Protein AF-A0A377DN61-F1 (afdb_monomer_lite)

Secondary structure (DSSP, 8-state):
----SSEEEEEGGGTEEEEE--S-HHHHHHHHHHTT------SSSS--SPPPPHHHHHHHHHHHHHH-TT--SSTTSSSTT-

Structure (mmCIF, N/CA/C/O backbone):
data_AF-A0A377DN61-F1
#
_entry.id   AF-A0A377DN61-F1
#
loop_
_atom_site.group_PDB
_atom_site.id
_atom_site.type_symbol
_atom_site.label_atom_id
_atom_site.label_alt_id
_atom_site.label_comp_id
_atom_site.label_asym_id
_atom_site.label_entity_id
_atom_site.label_seq_id
_atom_site.pdbx_PDB_ins_code
_atom_site.Cartn_x
_atom_site.Cartn_y
_atom_site.Cartn_z
_atom_site.occupancy
_atom_site.B_iso_or_equiv
_atom_site.auth_seq_id
_atom_site.auth_comp_id
_atom_site.auth_asym_id
_atom_site.auth_atom_id
_atom_site.pdbx_PDB_model_num
ATOM 1 N N . MET A 1 1 ? 9.131 -7.569 -20.531 1.00 73.62 1 MET A N 1
ATOM 2 C CA . MET A 1 1 ? 8.953 -6.976 -19.184 1.00 73.62 1 MET A CA 1
ATOM 3 C C . MET A 1 1 ? 7.828 -5.954 -19.274 1.00 73.62 1 MET A C 1
ATOM 5 O O . MET A 1 1 ? 7.657 -5.411 -20.356 1.00 73.62 1 MET A O 1
ATOM 9 N N . MET A 1 2 ? 7.026 -5.749 -18.224 1.00 83.81 2 MET A N 1
ATOM 10 C CA . MET A 1 2 ? 5.942 -4.754 -18.257 1.00 83.81 2 MET A CA 1
ATOM 11 C C . MET A 1 2 ? 6.525 -3.351 -18.464 1.00 83.81 2 MET A C 1
ATOM 13 O O . MET A 1 2 ? 7.532 -3.021 -17.835 1.00 83.81 2 MET A O 1
ATOM 17 N N . ASP A 1 3 ? 5.914 -2.558 -19.342 1.00 89.44 3 ASP A N 1
ATOM 18 C CA . ASP A 1 3 ? 6.328 -1.178 -19.595 1.00 89.44 3 ASP A CA 1
ATOM 19 C C . ASP A 1 3 ? 5.776 -0.275 -18.482 1.00 89.44 3 ASP A C 1
ATOM 21 O O . ASP A 1 3 ? 4.567 -0.048 -18.390 1.00 89.44 3 ASP A O 1
ATOM 25 N N . LEU A 1 4 ? 6.652 0.143 -17.566 1.00 93.94 4 LEU A N 1
ATOM 26 C CA . LEU A 1 4 ? 6.325 1.011 -16.434 1.00 93.94 4 LEU A CA 1
ATOM 27 C C . LEU A 1 4 ? 7.141 2.299 -16.547 1.00 93.94 4 LEU A C 1
ATOM 29 O O . LEU A 1 4 ? 8.303 2.235 -16.948 1.00 93.94 4 LEU A O 1
ATOM 33 N N . PRO A 1 5 ? 6.584 3.457 -16.151 1.00 96.12 5 PRO A N 1
ATOM 34 C CA . PRO A 1 5 ? 7.275 4.734 -16.268 1.00 96.12 5 PRO A CA 1
ATOM 35 C C . PRO A 1 5 ? 8.344 4.875 -15.177 1.00 96.12 5 PRO A C 1
ATOM 37 O O . PRO A 1 5 ? 8.130 5.561 -14.184 1.00 96.12 5 PRO A O 1
ATOM 40 N N . GLY A 1 6 ? 9.485 4.209 -15.318 1.00 96.19 6 GLY A N 1
ATOM 41 C CA . GLY A 1 6 ? 10.594 4.322 -14.374 1.00 96.19 6 GLY A CA 1
ATOM 42 C C . GLY A 1 6 ? 11.467 3.079 -14.291 1.00 96.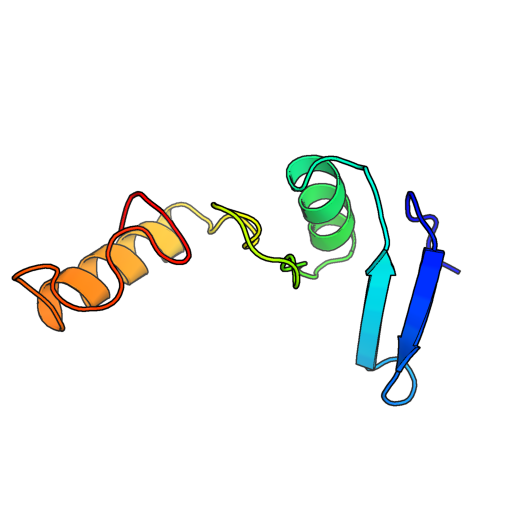19 6 GLY A C 1
ATOM 43 O O . GLY A 1 6 ? 11.294 2.105 -15.025 1.00 96.19 6 GLY A O 1
ATOM 44 N N . GLU A 1 7 ? 12.413 3.121 -13.361 1.00 96.75 7 GLU A N 1
ATOM 45 C CA . GLU A 1 7 ? 13.334 2.019 -13.109 1.00 96.75 7 GLU A CA 1
ATOM 46 C C . GLU A 1 7 ? 12.652 0.944 -12.264 1.00 96.75 7 GLU A C 1
ATOM 48 O O . GLU A 1 7 ? 12.006 1.231 -11.251 1.00 96.75 7 GLU A O 1
ATOM 53 N N . GLN A 1 8 ? 12.804 -0.308 -12.687 1.00 95.12 8 GLN A N 1
ATOM 54 C CA . GLN A 1 8 ? 12.151 -1.454 -12.069 1.00 95.12 8 GLN A CA 1
ATOM 55 C C . GLN A 1 8 ? 13.187 -2.362 -11.412 1.00 95.12 8 GLN A C 1
ATOM 57 O O . GLN A 1 8 ? 14.205 -2.686 -12.021 1.00 95.12 8 GLN A O 1
ATOM 62 N N . LEU A 1 9 ? 12.876 -2.844 -10.211 1.00 95.06 9 LEU A N 1
ATOM 63 C CA . LEU A 1 9 ? 13.599 -3.929 -9.554 1.00 95.06 9 LEU A CA 1
ATOM 64 C C . LEU A 1 9 ? 12.613 -5.047 -9.214 1.00 95.06 9 LEU A C 1
ATOM 66 O O . LEU A 1 9 ? 11.538 -4.800 -8.665 1.00 95.06 9 LEU A O 1
ATOM 70 N N . ILE A 1 10 ? 12.985 -6.278 -9.552 1.00 94.06 10 ILE A N 1
ATOM 71 C CA . ILE A 1 10 ? 12.212 -7.476 -9.229 1.00 94.06 10 ILE A CA 1
ATOM 72 C C . ILE A 1 10 ? 12.900 -8.213 -8.101 1.00 94.06 10 ILE A C 1
ATOM 74 O O . ILE A 1 10 ? 14.096 -8.478 -8.175 1.00 94.06 10 ILE A O 1
ATOM 78 N N . ASP A 1 11 ? 12.120 -8.549 -7.086 1.00 92.94 11 ASP A N 1
ATOM 79 C CA . ASP A 1 11 ? 12.570 -9.248 -5.893 1.00 92.94 11 ASP A CA 1
ATOM 80 C C . ASP A 1 11 ? 11.684 -10.484 -5.641 1.00 92.94 11 ASP A C 1
ATOM 82 O O . ASP A 1 11 ? 10.679 -10.700 -6.333 1.00 92.94 11 ASP A O 1
ATOM 86 N N . TRP A 1 12 ? 12.069 -11.329 -4.681 1.00 90.38 12 TRP A N 1
ATOM 87 C CA . TRP A 1 12 ? 11.323 -12.518 -4.243 1.00 90.38 12 TRP A CA 1
ATOM 88 C C . TRP A 1 12 ? 10.906 -13.448 -5.393 1.00 90.38 12 TRP A C 1
ATOM 90 O O . TRP A 1 12 ? 9.773 -13.926 -5.450 1.00 90.38 12 TRP A O 1
ATOM 100 N N . GLY A 1 13 ? 11.795 -13.660 -6.369 1.00 89.00 13 GLY A N 1
ATOM 101 C CA . GLY A 1 13 ? 11.521 -14.529 -7.520 1.00 89.00 13 GLY A CA 1
ATOM 102 C C . GLY A 1 13 ? 10.374 -14.051 -8.422 1.00 89.00 13 GLY A C 1
ATOM 103 O O . GLY A 1 13 ? 9.785 -14.863 -9.128 1.00 89.00 13 GLY A O 1
ATOM 104 N N . GLY A 1 14 ? 10.037 -12.755 -8.401 1.00 86.12 14 GLY A N 1
ATOM 105 C CA . GLY A 1 14 ? 8.933 -12.189 -9.185 1.00 86.12 14 GLY A CA 1
ATOM 106 C C . GLY A 1 14 ? 7.693 -11.822 -8.372 1.00 86.12 14 GLY A C 1
ATOM 107 O O . GLY A 1 14 ? 6.786 -11.207 -8.929 1.00 86.12 14 GLY A O 1
ATOM 108 N N . ALA A 1 15 ? 7.654 -12.153 -7.077 1.00 87.12 15 ALA A N 1
ATOM 109 C CA . ALA A 1 15 ? 6.509 -11.868 -6.211 1.00 87.12 15 ALA A CA 1
ATOM 110 C C . ALA A 1 15 ? 6.417 -10.396 -5.771 1.00 87.12 15 ALA A C 1
ATOM 112 O O . ALA A 1 15 ? 5.350 -9.949 -5.354 1.00 87.12 15 ALA A O 1
ATOM 113 N N . LEU A 1 16 ? 7.509 -9.632 -5.883 1.00 91.19 16 LEU A N 1
ATOM 114 C CA . LEU A 1 16 ? 7.534 -8.209 -5.558 1.00 91.19 16 LEU A CA 1
ATOM 115 C C . LEU A 1 16 ? 8.205 -7.410 -6.675 1.00 91.19 16 LEU A C 1
ATOM 117 O O . LEU A 1 16 ? 9.283 -7.758 -7.160 1.00 91.19 16 LEU A O 1
ATOM 121 N N . ARG A 1 17 ? 7.562 -6.309 -7.069 1.00 94.19 17 ARG A N 1
ATOM 122 C CA . ARG A 1 17 ? 8.094 -5.347 -8.033 1.00 94.19 17 ARG A CA 1
ATOM 123 C C . ARG A 1 17 ? 8.210 -3.984 -7.374 1.00 94.19 17 ARG A C 1
ATOM 125 O O . ARG A 1 17 ? 7.201 -3.376 -7.028 1.00 94.19 17 ARG A O 1
ATOM 132 N N . TRP A 1 18 ? 9.435 -3.500 -7.264 1.00 95.19 18 TRP A N 1
ATOM 133 C CA . TRP A 1 18 ? 9.733 -2.130 -6.880 1.00 95.19 18 TRP A CA 1
ATOM 134 C C . TRP A 1 18 ? 9.800 -1.257 -8.132 1.00 95.19 18 TRP A C 1
ATOM 136 O O . TRP A 1 18 ? 10.347 -1.670 -9.158 1.00 95.19 18 TRP A O 1
ATOM 146 N N . LEU A 1 19 ? 9.244 -0.051 -8.044 1.00 96.12 19 LEU A N 1
ATOM 147 C CA . LEU A 1 19 ? 9.256 0.940 -9.115 1.00 96.12 19 LEU A CA 1
ATOM 148 C C . LEU A 1 19 ? 9.742 2.274 -8.551 1.00 96.12 19 LEU A C 1
ATOM 150 O O . LEU A 1 19 ? 9.112 2.836 -7.657 1.00 96.12 19 LEU A O 1
ATOM 154 N N . LYS A 1 20 ? 10.842 2.790 -9.099 1.00 96.44 20 LYS A N 1
ATOM 155 C CA . LYS A 1 20 ? 11.301 4.159 -8.863 1.00 96.44 20 LYS A CA 1
ATOM 156 C C . LYS A 1 20 ? 10.830 5.023 -10.029 1.00 96.44 20 LYS A C 1
ATOM 158 O O . LYS A 1 20 ? 11.270 4.832 -11.159 1.00 96.44 20 LYS A O 1
ATOM 163 N N . SER A 1 21 ? 9.919 5.950 -9.754 1.00 95.56 21 SER A N 1
ATOM 164 C CA . SER A 1 21 ? 9.230 6.754 -10.766 1.00 95.56 21 SER A CA 1
ATOM 165 C C . SER A 1 21 ? 9.001 8.180 -10.275 1.00 95.56 21 SER 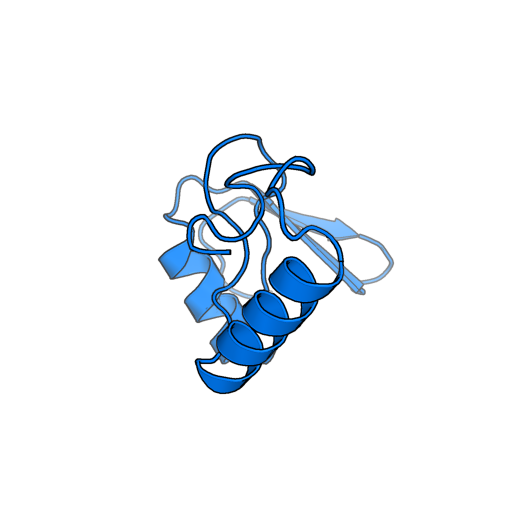A C 1
ATOM 167 O O . SER A 1 21 ? 8.917 8.416 -9.072 1.00 95.56 21 SER A O 1
ATOM 169 N N . THR A 1 22 ? 8.881 9.111 -11.217 1.00 94.75 22 THR A N 1
ATOM 170 C CA . THR A 1 22 ? 8.374 10.474 -10.997 1.00 94.75 22 THR A CA 1
ATOM 171 C C . THR A 1 22 ? 6.942 10.650 -11.513 1.00 94.75 22 THR A C 1
ATOM 173 O O . THR A 1 22 ? 6.433 11.765 -11.521 1.00 94.75 22 THR A O 1
ATOM 176 N N . ALA A 1 23 ? 6.302 9.579 -11.994 1.00 95.00 23 ALA A N 1
ATOM 177 C CA . ALA A 1 23 ? 4.917 9.609 -12.436 1.00 95.00 23 ALA A CA 1
ATOM 178 C C . ALA A 1 23 ? 3.958 9.714 -11.244 1.00 95.00 23 ALA A C 1
ATOM 180 O O . ALA A 1 23 ? 4.231 9.200 -10.160 1.00 95.00 23 ALA A O 1
ATOM 181 N N . GLU A 1 24 ? 2.802 10.324 -11.488 1.00 93.06 24 GLU A N 1
ATOM 182 C CA . GLU A 1 24 ? 1.736 10.461 -10.499 1.00 93.06 24 GLU A CA 1
ATOM 183 C C . GLU A 1 24 ? 1.204 9.099 -10.030 1.00 93.06 24 GLU A C 1
ATOM 185 O O . GLU A 1 24 ? 1.005 8.179 -10.834 1.00 93.06 24 GLU A O 1
ATOM 190 N N . ASP A 1 25 ? 0.860 9.003 -8.742 1.00 93.44 25 ASP A N 1
ATOM 191 C CA . ASP A 1 25 ? 0.340 7.776 -8.121 1.00 93.44 25 ASP A CA 1
ATOM 192 C C . ASP A 1 25 ? -0.865 7.211 -8.899 1.00 93.44 25 ASP A C 1
ATOM 194 O O . ASP A 1 25 ? -0.926 6.013 -9.184 1.00 93.44 25 ASP A O 1
ATOM 198 N N . ASN A 1 26 ? -1.770 8.083 -9.363 1.00 93.06 26 ASN A N 1
ATOM 199 C CA . ASN A 1 26 ? -2.948 7.706 -10.155 1.00 93.06 26 ASN A CA 1
ATOM 200 C C . ASN A 1 26 ? -2.597 6.954 -11.450 1.00 93.06 26 ASN A C 1
ATOM 202 O O . ASN A 1 26 ? -3.316 6.033 -11.857 1.00 93.06 26 ASN A O 1
ATOM 206 N N . GLN A 1 27 ? -1.498 7.323 -12.116 1.00 95.12 27 GLN A N 1
ATOM 207 C CA . GLN A 1 27 ? -1.044 6.628 -13.319 1.00 95.12 27 GLN A CA 1
ATOM 208 C C . GLN A 1 27 ? -0.566 5.216 -12.972 1.00 95.12 27 GLN A C 1
ATOM 210 O O . GLN A 1 27 ? -0.957 4.259 -13.646 1.00 95.12 27 GLN A O 1
ATOM 215 N N . ILE A 1 28 ? 0.229 5.078 -11.909 1.00 95.44 28 ILE A N 1
ATOM 216 C CA . ILE A 1 28 ? 0.747 3.785 -11.450 1.00 95.44 28 ILE A CA 1
ATOM 217 C C . ILE A 1 28 ? -0.391 2.878 -10.973 1.00 95.44 28 ILE A C 1
ATOM 219 O O . ILE A 1 28 ? -0.452 1.709 -11.358 1.00 95.44 28 ILE A O 1
ATOM 223 N N . HIS A 1 29 ? -1.344 3.412 -10.204 1.00 95.19 29 HIS A N 1
ATOM 224 C CA . HIS A 1 29 ? -2.515 2.668 -9.733 1.00 95.19 29 HIS A CA 1
ATOM 225 C C . HIS A 1 29 ? -3.367 2.145 -10.887 1.00 95.19 29 HIS A C 1
ATOM 227 O O . HIS A 1 29 ? -3.816 1.001 -10.840 1.00 95.19 29 HIS A O 1
ATOM 233 N N . ARG A 1 30 ? -3.566 2.941 -11.948 1.00 94.62 30 ARG A N 1
ATOM 234 C CA . ARG A 1 30 ? -4.292 2.499 -13.149 1.00 94.62 30 ARG A CA 1
ATOM 235 C C . ARG A 1 30 ? -3.578 1.345 -13.848 1.00 94.62 30 ARG A C 1
ATOM 237 O O . ARG A 1 30 ? -4.232 0.381 -14.236 1.00 94.62 30 ARG A O 1
ATOM 244 N N . ILE A 1 31 ? -2.255 1.426 -13.991 1.00 95.31 31 ILE A N 1
ATOM 245 C CA . ILE A 1 31 ? -1.462 0.355 -14.605 1.00 95.31 31 ILE A CA 1
ATOM 246 C C . ILE A 1 31 ? -1.558 -0.931 -13.775 1.00 95.31 31 ILE A C 1
ATOM 248 O O . ILE A 1 31 ? -1.860 -1.989 -14.325 1.00 95.31 31 ILE A O 1
ATOM 252 N N . ALA A 1 32 ? -1.370 -0.833 -12.456 1.00 94.69 32 ALA A N 1
ATOM 253 C CA . ALA A 1 32 ? -1.472 -1.975 -11.554 1.00 94.69 32 ALA A CA 1
ATOM 254 C C . ALA A 1 32 ? -2.871 -2.610 -11.601 1.00 94.69 32 ALA A C 1
ATOM 256 O O . ALA A 1 32 ? -2.986 -3.823 -11.765 1.00 94.69 32 ALA A O 1
ATOM 257 N N . ARG A 1 33 ? -3.932 -1.791 -11.559 1.00 94.38 33 ARG A N 1
ATOM 258 C CA . ARG A 1 33 ? -5.325 -2.252 -11.646 1.00 94.38 33 ARG A CA 1
ATOM 259 C C . ARG A 1 33 ? -5.614 -2.976 -12.958 1.00 94.38 33 ARG A C 1
ATOM 261 O O . ARG A 1 33 ? -6.245 -4.026 -12.936 1.00 94.38 33 ARG A O 1
ATOM 268 N N . ASN A 1 34 ? -5.140 -2.447 -14.087 1.00 94.12 34 ASN A N 1
ATOM 269 C CA . ASN A 1 34 ? -5.318 -3.084 -15.395 1.00 94.12 34 ASN A CA 1
ATOM 270 C C . ASN A 1 34 ? -4.602 -4.441 -15.490 1.00 94.12 34 ASN A C 1
ATOM 272 O O . ASN A 1 34 ? -5.026 -5.299 -16.256 1.00 94.12 34 ASN A O 1
ATOM 276 N N . ALA A 1 35 ? -3.547 -4.645 -14.698 1.00 92.75 35 ALA A N 1
ATOM 277 C CA . ALA A 1 35 ? -2.864 -5.928 -14.550 1.00 92.75 35 ALA A CA 1
ATOM 278 C C . ALA A 1 35 ? -3.478 -6.834 -13.461 1.00 92.75 35 ALA A C 1
ATOM 280 O O . ALA A 1 35 ? -2.921 -7.888 -13.166 1.00 92.75 35 ALA A O 1
ATOM 281 N N . GLY A 1 36 ? -4.600 -6.438 -12.848 1.00 92.06 36 GLY A N 1
ATOM 282 C CA . GLY A 1 36 ? -5.264 -7.193 -11.781 1.00 92.06 36 GLY A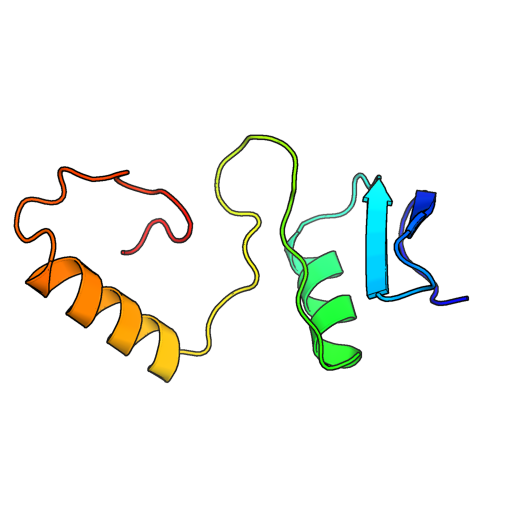 CA 1
ATOM 283 C C . GLY A 1 36 ? -4.602 -7.077 -10.403 1.00 92.06 36 GLY A C 1
ATOM 284 O O . GLY A 1 36 ? -4.891 -7.886 -9.526 1.00 92.06 36 GLY A O 1
ATOM 285 N N . GLY A 1 37 ? -3.716 -6.097 -10.200 1.00 91.50 37 GLY A N 1
ATOM 286 C CA . GLY A 1 37 ? -2.983 -5.878 -8.952 1.00 91.50 37 GLY A CA 1
ATOM 287 C C . GLY A 1 37 ? -3.199 -4.495 -8.334 1.00 91.50 37 GLY A C 1
ATOM 288 O O . GLY A 1 37 ? -4.061 -3.715 -8.742 1.00 91.50 37 GLY A O 1
ATOM 289 N N . HIS A 1 38 ? -2.373 -4.178 -7.339 1.00 94.06 38 HIS A N 1
ATOM 290 C CA . HIS A 1 38 ? -2.338 -2.883 -6.660 1.00 94.06 38 HIS A CA 1
ATOM 291 C C . HIS A 1 38 ? -0.900 -2.365 -6.546 1.00 94.06 38 HIS A C 1
ATOM 293 O O . HIS A 1 38 ? 0.053 -3.147 -6.565 1.00 94.06 38 HIS A O 1
ATOM 299 N N . ALA A 1 39 ? -0.743 -1.058 -6.363 1.00 95.25 39 ALA A N 1
ATOM 300 C CA . ALA A 1 39 ? 0.539 -0.444 -6.048 1.00 95.25 39 ALA A CA 1
ATOM 301 C C . ALA A 1 39 ? 0.377 0.495 -4.851 1.00 95.25 39 ALA A C 1
ATOM 303 O O . ALA A 1 39 ? -0.630 1.195 -4.745 1.00 95.25 39 ALA A O 1
ATOM 304 N N . THR A 1 40 ? 1.382 0.502 -3.980 1.00 95.12 40 THR A N 1
ATOM 305 C CA . THR A 1 40 ? 1.457 1.388 -2.819 1.00 95.12 40 THR A CA 1
ATOM 306 C C . THR A 1 40 ? 2.781 2.125 -2.870 1.00 95.12 40 THR A C 1
ATOM 308 O O . THR A 1 40 ? 3.831 1.501 -3.046 1.00 95.12 40 THR A O 1
ATOM 311 N N . ARG A 1 41 ? 2.743 3.446 -2.715 1.00 94.12 41 ARG A N 1
ATOM 312 C CA . ARG A 1 41 ? 3.960 4.250 -2.637 1.00 94.12 41 ARG A CA 1
ATOM 313 C C . ARG A 1 41 ? 4.727 3.919 -1.355 1.00 94.12 41 ARG A C 1
ATOM 315 O O . ARG A 1 41 ? 4.162 3.927 -0.267 1.00 94.12 41 ARG A O 1
ATOM 322 N N . PHE A 1 42 ? 6.021 3.632 -1.493 1.00 92.69 42 PHE A N 1
ATOM 323 C CA . PHE A 1 42 ? 6.900 3.329 -0.358 1.00 92.69 42 PHE A CA 1
ATOM 324 C C . PHE A 1 42 ? 7.478 4.588 0.309 1.00 92.69 42 PHE A C 1
ATOM 326 O O . PHE A 1 42 ? 7.728 4.594 1.512 1.00 92.69 42 PHE A O 1
ATOM 333 N N . SER A 1 43 ? 7.697 5.661 -0.455 1.00 89.88 43 SER A N 1
ATOM 334 C CA . SER A 1 43 ? 8.199 6.932 0.072 1.00 89.88 43 SER A CA 1
ATOM 335 C C . SER A 1 43 ? 7.131 7.700 0.857 1.00 89.88 43 SER A C 1
ATOM 337 O O . SER A 1 43 ? 5.932 7.573 0.596 1.00 89.88 43 SER A O 1
ATOM 339 N N . ALA A 1 44 ? 7.586 8.543 1.789 1.00 84.12 44 ALA A N 1
ATOM 340 C CA . ALA A 1 44 ? 6.727 9.397 2.606 1.00 84.12 44 ALA A CA 1
ATOM 341 C C . ALA A 1 44 ? 5.891 10.391 1.775 1.00 84.12 44 ALA A C 1
ATOM 343 O O . ALA A 1 44 ? 6.235 10.721 0.640 1.00 84.12 44 ALA A O 1
ATOM 344 N N . GLY A 1 45 ? 4.807 10.875 2.384 1.00 81.19 45 GLY A N 1
ATOM 345 C CA . GLY A 1 45 ? 3.863 11.845 1.828 1.00 81.19 45 GLY A CA 1
ATOM 346 C C . GLY A 1 45 ? 2.420 11.363 1.969 1.00 81.19 45 GLY A C 1
ATOM 347 O O . GLY A 1 45 ? 2.185 10.180 2.230 1.00 81.19 45 GLY A O 1
ATOM 348 N N . ASP A 1 46 ? 1.469 12.257 1.727 1.00 77.62 46 ASP A N 1
ATOM 349 C CA . ASP A 1 46 ? 0.044 11.935 1.797 1.00 77.62 46 ASP A CA 1
ATOM 350 C C . ASP A 1 46 ? -0.412 11.127 0.576 1.00 77.62 46 ASP A C 1
ATOM 352 O O . ASP A 1 46 ? 0.135 11.260 -0.526 1.00 77.62 46 ASP A O 1
ATOM 356 N N . GLY A 1 47 ? -1.398 10.254 0.778 1.00 76.94 47 GLY A N 1
ATOM 357 C CA . GLY A 1 47 ? -1.897 9.351 -0.259 1.00 76.94 47 GLY A CA 1
ATOM 358 C C . GLY A 1 47 ? -0.939 8.199 -0.591 1.00 76.94 47 GLY A C 1
ATOM 359 O O . GLY A 1 47 ? -0.227 7.680 0.267 1.00 76.94 47 GLY A O 1
ATOM 360 N N . GLY A 1 48 ? -0.967 7.745 -1.845 1.00 89.50 48 GLY A N 1
ATOM 361 C CA . GLY A 1 48 ? -0.091 6.683 -2.353 1.00 89.50 48 GLY A CA 1
ATOM 362 C C . GLY A 1 48 ? -0.618 5.253 -2.205 1.00 89.50 48 GLY A C 1
ATOM 363 O O . GLY A 1 48 ? -0.084 4.352 -2.855 1.00 89.50 48 GLY A O 1
ATOM 364 N N . PHE A 1 49 ? -1.679 5.025 -1.426 1.00 92.38 49 PHE A N 1
ATOM 365 C CA . PHE A 1 49 ? -2.406 3.752 -1.414 1.00 92.38 49 PHE A CA 1
ATOM 366 C C . PHE A 1 49 ? -3.345 3.661 -2.615 1.00 92.38 49 PHE A C 1
ATOM 368 O O . PHE A 1 49 ? -3.962 4.651 -3.007 1.00 92.38 49 PHE A O 1
ATOM 375 N N . ALA A 1 50 ? -3.469 2.466 -3.193 1.00 93.06 50 ALA A N 1
ATOM 376 C CA . ALA A 1 50 ? -4.411 2.240 -4.280 1.00 93.06 50 ALA A CA 1
ATOM 377 C C . ALA A 1 50 ? -5.852 2.537 -3.813 1.00 93.06 50 ALA A C 1
ATOM 379 O O . ALA A 1 50 ? -6.260 2.044 -2.759 1.00 93.06 50 ALA A O 1
ATOM 380 N N . PRO A 1 51 ? -6.649 3.295 -4.586 1.00 90.69 51 PRO A N 1
ATOM 381 C CA . PRO A 1 51 ? -7.989 3.673 -4.164 1.00 90.69 51 PRO A CA 1
ATOM 382 C C . PRO A 1 51 ? -8.900 2.451 -4.029 1.00 90.69 51 PRO A C 1
ATOM 384 O O . PRO A 1 51 ? -8.958 1.595 -4.923 1.00 90.69 51 PRO A O 1
ATOM 387 N N . LEU A 1 52 ? -9.637 2.406 -2.917 1.00 91.62 52 LEU A N 1
ATOM 388 C CA . LEU A 1 52 ? -10.647 1.389 -2.643 1.00 91.62 52 LEU A CA 1
ATOM 389 C C . LEU A 1 52 ? -11.880 1.591 -3.524 1.00 91.62 52 LEU A C 1
ATOM 391 O O . LEU A 1 52 ? -12.229 2.706 -3.912 1.00 91.62 52 LEU A O 1
ATOM 395 N N . SER A 1 53 ? -12.587 0.498 -3.806 1.00 92.06 53 SER A N 1
ATOM 396 C CA . SER A 1 53 ? -13.945 0.603 -4.333 1.00 92.06 53 SER A CA 1
ATOM 397 C C . SER A 1 53 ? -14.864 1.219 -3.275 1.00 92.06 53 SER A C 1
ATOM 399 O O . SER A 1 53 ? -14.645 1.047 -2.074 1.00 92.06 53 SER A O 1
ATOM 401 N N . ALA A 1 54 ? -15.927 1.898 -3.710 1.00 94.06 54 ALA A N 1
ATOM 402 C CA . ALA A 1 54 ? -16.868 2.542 -2.793 1.00 94.06 54 ALA A CA 1
ATOM 403 C C . ALA A 1 54 ? -17.416 1.599 -1.691 1.00 94.06 54 ALA A C 1
ATOM 405 O O . ALA A 1 54 ? -17.469 2.021 -0.534 1.00 94.06 54 ALA A O 1
ATOM 406 N N . PRO A 1 55 ? -17.756 0.319 -1.972 1.00 96.31 55 PRO A N 1
ATOM 407 C CA . PRO A 1 55 ? -18.184 -0.605 -0.923 1.00 96.31 55 PRO A CA 1
ATOM 408 C C . PRO A 1 55 ? -17.091 -0.904 0.109 1.00 96.31 55 PRO A C 1
ATOM 410 O O . PRO A 1 55 ? -17.369 -0.891 1.305 1.00 96.31 55 PRO A O 1
ATOM 413 N N . LEU A 1 56 ? -15.849 -1.143 -0.330 1.00 94.81 56 LEU A N 1
ATOM 414 C CA . LEU A 1 56 ? -14.734 -1.407 0.585 1.00 94.81 56 LEU A CA 1
ATOM 415 C C . LEU A 1 56 ? -14.419 -0.180 1.435 1.00 94.81 56 LEU A C 1
ATOM 417 O O . LEU A 1 56 ? -14.244 -0.306 2.642 1.00 94.81 56 LEU A O 1
ATOM 421 N N . PHE A 1 57 ? -14.425 1.005 0.826 1.00 95.12 57 PHE A N 1
ATOM 422 C CA . PHE A 1 57 ? -14.211 2.256 1.541 1.00 95.12 57 PHE A CA 1
ATOM 423 C C . PHE A 1 57 ? -15.230 2.443 2.679 1.00 95.12 57 PHE A C 1
ATOM 425 O O . PHE A 1 57 ? -14.848 2.689 3.822 1.00 95.12 57 PHE A O 1
ATOM 432 N N . ARG A 1 58 ? -16.522 2.207 2.403 1.00 96.00 58 ARG A N 1
ATOM 433 C CA . ARG A 1 58 ? -17.585 2.255 3.420 1.00 96.00 58 ARG A CA 1
ATOM 434 C C . ARG A 1 58 ? -17.317 1.298 4.586 1.00 96.00 58 ARG A C 1
ATOM 436 O O . ARG A 1 58 ? -17.515 1.680 5.736 1.00 96.00 58 ARG A O 1
ATOM 443 N N . TYR A 1 59 ? -16.881 0.068 4.314 1.00 96.62 59 TYR A N 1
ATOM 444 C CA . TYR A 1 59 ? -16.563 -0.886 5.381 1.00 96.62 59 TYR A CA 1
ATOM 445 C C . TYR A 1 59 ? -15.348 -0.459 6.204 1.00 96.62 59 TYR A C 1
ATOM 447 O O . TYR A 1 59 ? -15.380 -0.571 7.427 1.00 96.62 59 TYR A O 1
ATOM 455 N N . HIS A 1 60 ? -14.306 0.070 5.560 1.00 95.00 60 HIS A N 1
ATOM 456 C CA . HIS A 1 60 ? -13.140 0.602 6.262 1.00 95.00 60 HIS A CA 1
ATOM 457 C C . HIS A 1 60 ? -13.529 1.745 7.208 1.00 95.00 60 HIS A C 1
ATOM 459 O O . HIS A 1 60 ? -13.093 1.751 8.357 1.00 95.00 60 HIS A O 1
ATOM 465 N N . GLN A 1 61 ? -14.401 2.655 6.765 1.00 94.44 61 GLN A N 1
ATOM 466 C CA . GLN A 1 61 ? -14.883 3.769 7.585 1.00 94.44 61 GLN A CA 1
ATOM 467 C C . GLN A 1 61 ? -15.680 3.281 8.797 1.00 94.44 61 GLN A C 1
ATOM 469 O O . GLN A 1 61 ? -15.433 3.706 9.923 1.00 94.44 61 GLN A O 1
ATOM 474 N N . GLN A 1 62 ? -16.594 2.329 8.589 1.00 96.19 62 GLN A N 1
ATOM 475 C CA . GLN A 1 62 ? -17.369 1.739 9.682 1.00 96.19 62 GLN A CA 1
ATOM 476 C C . GLN A 1 62 ? -16.469 1.032 10.696 1.00 96.19 62 GLN A C 1
ATOM 478 O O . GLN A 1 62 ? -16.642 1.212 11.898 1.00 96.19 62 GLN A O 1
ATOM 483 N N . LEU A 1 63 ? -15.485 0.265 10.225 1.00 95.69 63 LEU A N 1
ATOM 484 C CA . LEU A 1 63 ? -14.545 -0.426 11.099 1.00 95.69 63 LEU A CA 1
ATOM 485 C C . LEU A 1 63 ? -13.699 0.565 11.908 1.00 95.69 63 LEU A C 1
ATOM 487 O O . LEU A 1 63 ? -13.558 0.405 13.119 1.00 95.69 63 LEU A O 1
ATOM 491 N N . LYS A 1 64 ? -13.182 1.612 11.256 1.00 94.56 64 LYS A N 1
ATOM 492 C CA . LYS A 1 64 ? -12.411 2.674 11.907 1.00 94.56 64 LYS A CA 1
ATOM 493 C C . LYS A 1 64 ? -13.229 3.369 12.992 1.00 94.56 64 LYS A C 1
ATOM 495 O O . LYS A 1 64 ? -12.737 3.517 14.103 1.00 94.56 64 LYS A O 1
ATOM 500 N N . GLN A 1 65 ? -14.489 3.693 12.711 1.00 95.25 65 GLN A N 1
ATOM 501 C CA . GLN A 1 65 ? -15.367 4.346 13.677 1.00 95.25 65 GLN A CA 1
ATOM 502 C C . GLN A 1 65 ? -15.722 3.462 14.882 1.00 95.25 65 GLN A C 1
ATOM 504 O O . GLN A 1 65 ? -15.903 3.983 15.978 1.00 95.25 65 GLN A O 1
ATOM 509 N N . GLN A 1 66 ? -15.807 2.139 14.710 1.00 97.12 66 GLN A N 1
ATOM 510 C CA . GLN A 1 66 ? -16.037 1.211 15.825 1.00 97.12 66 GLN A CA 1
ATOM 511 C C . GLN A 1 66 ? -14.786 1.017 16.692 1.00 97.12 66 GLN A C 1
ATOM 513 O O . GLN A 1 66 ? -14.892 0.905 17.910 1.00 97.12 66 GLN A O 1
ATOM 518 N N . LEU A 1 67 ? -13.603 0.964 16.072 1.00 96.50 67 LEU A N 1
ATOM 519 C CA . LEU A 1 67 ? -12.341 0.693 16.771 1.00 96.50 67 LEU A CA 1
ATOM 520 C C . LEU A 1 67 ? -11.684 1.945 17.362 1.00 96.50 67 LEU A C 1
ATOM 522 O O . LEU A 1 67 ? -10.952 1.845 18.342 1.00 96.50 67 LEU A O 1
ATOM 526 N N . ASP A 1 68 ? -11.919 3.109 16.764 1.00 96.12 68 ASP A N 1
ATOM 527 C CA . ASP A 1 68 ? -11.352 4.387 17.185 1.00 96.12 68 ASP A CA 1
ATOM 52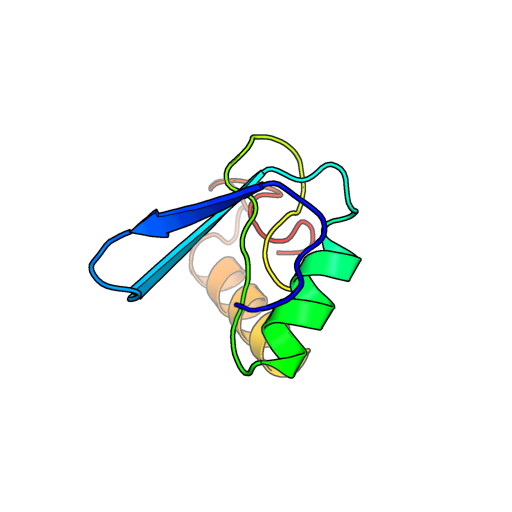8 C C . ASP A 1 68 ? -12.384 5.522 17.041 1.00 96.12 68 ASP A C 1
ATOM 530 O O . ASP A 1 68 ? -12.251 6.385 16.169 1.00 96.12 68 ASP A O 1
ATOM 534 N N . PRO A 1 69 ? -13.430 5.543 17.892 1.00 94.56 69 PRO A N 1
ATOM 535 C CA . PRO A 1 69 ? -14.508 6.532 17.804 1.00 94.56 69 PRO A CA 1
ATOM 536 C C . PRO A 1 69 ? -14.034 7.981 17.974 1.00 94.56 69 PRO A C 1
ATOM 538 O O . PRO A 1 69 ? -14.697 8.906 17.511 1.00 94.56 69 PRO A O 1
ATOM 541 N N . CYS A 1 70 ? -12.900 8.175 18.653 1.00 94.94 70 CYS A N 1
ATOM 542 C CA . CYS A 1 70 ? -12.302 9.483 18.911 1.00 94.94 70 CYS A CA 1
ATOM 543 C C . CYS A 1 70 ? -11.252 9.888 17.860 1.00 94.94 70 CYS A C 1
ATOM 545 O O . CYS A 1 70 ? -10.718 10.991 17.954 1.00 94.94 70 CYS A O 1
ATOM 547 N N . GLY A 1 71 ? -10.928 9.021 16.892 1.00 91.81 71 GLY A N 1
ATOM 548 C CA . GLY A 1 71 ? -9.972 9.314 15.819 1.00 91.81 71 GLY A CA 1
ATOM 549 C C . GLY A 1 71 ? -8.524 9.527 16.281 1.00 91.81 71 GLY A C 1
ATOM 550 O O . GLY A 1 71 ? -7.788 10.290 15.659 1.00 91.81 71 GLY A O 1
ATOM 551 N N . VAL A 1 72 ? -8.099 8.893 17.377 1.00 95.25 72 VAL A N 1
ATOM 552 C CA . VAL A 1 72 ? -6.765 9.090 17.974 1.00 95.25 72 VAL A CA 1
ATOM 553 C C . VAL A 1 72 ? -5.667 8.381 17.175 1.00 95.25 72 VAL A C 1
ATOM 555 O O . VAL A 1 72 ? -4.525 8.843 17.116 1.00 95.25 72 VAL A O 1
ATOM 558 N N . PHE A 1 73 ? -5.973 7.246 16.551 1.00 92.81 73 PHE A N 1
ATOM 559 C CA . PHE A 1 73 ? -4.971 6.410 15.900 1.00 92.81 73 PHE A CA 1
ATOM 560 C C . PHE A 1 73 ? -4.742 6.817 14.444 1.00 92.81 73 PHE A C 1
ATOM 562 O O . PHE A 1 73 ? -5.565 6.532 13.578 1.00 92.81 73 PHE A O 1
ATOM 569 N N . ASN A 1 74 ? -3.561 7.364 14.144 1.00 89.31 74 ASN A N 1
ATOM 570 C CA . ASN A 1 74 ? -3.105 7.682 12.782 1.00 89.31 74 ASN A CA 1
ATOM 571 C C . ASN A 1 74 ? -4.113 8.521 11.956 1.00 89.31 74 ASN A C 1
ATOM 573 O O . ASN A 1 74 ? -4.495 8.084 10.865 1.00 89.31 74 ASN A O 1
ATOM 577 N N . PRO A 1 75 ? -4.551 9.697 12.445 1.00 88.62 75 PRO A N 1
ATOM 578 C CA . PRO A 1 75 ? -5.481 10.545 11.702 1.00 88.62 75 PRO A CA 1
ATOM 579 C C . PRO A 1 75 ? -4.918 10.888 10.317 1.00 88.62 75 PRO A C 1
ATOM 581 O O . PRO A 1 75 ? -3.742 11.232 10.185 1.00 88.62 75 PRO A O 1
ATOM 584 N N . GLY A 1 76 ? -5.746 10.747 9.280 1.00 85.69 76 GLY A N 1
ATOM 585 C CA . GLY A 1 76 ? -5.381 11.051 7.894 1.00 85.69 76 GLY A CA 1
ATOM 586 C C . GLY A 1 76 ? -4.447 10.043 7.211 1.00 85.69 76 GLY A C 1
ATOM 587 O O . GLY A 1 76 ? -4.077 10.239 6.054 1.00 85.69 76 GLY A O 1
ATOM 588 N N . ARG A 1 77 ? -4.045 8.954 7.883 1.00 87.44 77 ARG A N 1
ATOM 589 C CA . ARG A 1 77 ? -3.164 7.941 7.283 1.00 87.44 77 ARG A CA 1
ATOM 590 C C . ARG A 1 77 ? -3.951 6.986 6.383 1.00 87.44 77 ARG A C 1
ATOM 592 O O . ARG A 1 77 ? -5.057 6.574 6.704 1.00 87.44 77 ARG A O 1
ATOM 599 N N . MET A 1 78 ? -3.304 6.532 5.309 1.00 86.88 78 MET A N 1
ATOM 600 C CA . MET A 1 78 ? -3.854 5.662 4.257 1.00 86.88 78 MET A CA 1
ATOM 601 C C . MET A 1 78 ? -4.882 6.354 3.365 1.00 86.88 78 MET A C 1
ATOM 603 O O . MET A 1 78 ? -4.608 6.559 2.185 1.00 86.88 78 MET A O 1
ATOM 607 N N . TYR A 1 79 ? -6.028 6.716 3.935 1.00 88.00 79 TYR A N 1
ATOM 608 C CA . TYR A 1 79 ? -7.112 7.415 3.255 1.00 88.00 79 TYR A CA 1
ATOM 609 C C . TYR A 1 79 ? -7.548 8.560 4.164 1.00 88.00 79 TYR A C 1
ATOM 611 O O . TYR A 1 79 ? -7.911 8.320 5.314 1.00 88.00 79 TYR A O 1
ATOM 619 N N . ALA A 1 80 ? -7.460 9.795 3.673 1.00 83.12 80 ALA A N 1
ATOM 620 C CA . ALA A 1 80 ? -7.688 10.988 4.487 1.00 83.12 80 ALA A CA 1
ATOM 621 C C . ALA A 1 80 ? -9.141 11.101 4.977 1.00 83.12 80 ALA A C 1
ATOM 623 O O . ALA A 1 80 ? -9.424 11.799 5.944 1.00 83.12 80 ALA A O 1
ATOM 624 N N . GLU A 1 81 ? -10.053 10.413 4.293 1.00 80.38 81 GLU A N 1
ATOM 625 C CA . GLU A 1 81 ? -11.487 10.408 4.542 1.00 80.38 81 GLU A CA 1
ATOM 626 C C . GLU A 1 81 ? -11.944 9.316 5.540 1.00 80.38 81 GLU A C 1
ATOM 628 O O . GLU A 1 81 ? -13.151 9.169 5.761 1.00 80.38 81 GLU A O 1
ATOM 633 N N . LEU A 1 82 ? -11.009 8.538 6.113 1.00 80.31 82 LEU A N 1
ATOM 634 C CA . LEU A 1 82 ? -11.256 7.559 7.188 1.00 80.31 82 LEU A CA 1
ATOM 635 C C . LEU A 1 82 ? -10.965 8.134 8.576 1.00 80.31 82 LEU A C 1
ATOM 637 O O . LEU A 1 82 ? -11.770 7.828 9.483 1.00 80.31 82 LEU A O 1
#

pLDDT: mean 91.9, std 5.03, range [73.62, 97.12]

Sequence (82 aa):
MMDLPGEQLIDWGGALRWLKSTAEDNQIHRIARNAGGHATRFSAGDGGFAPLSAPLFRYHQQLKQQLDPCGVFNPGRMYAEL

InterPro domains:
  IPR016164 FAD-linked oxidase-like, C-terminal [SSF55103] (5-80)

Organism: Escherichia coli (NCBI:txid562)

Foldseek 3Di:
DDDDAADWDADPVRPDIDGDHPDDLVVVQVSQVVVVH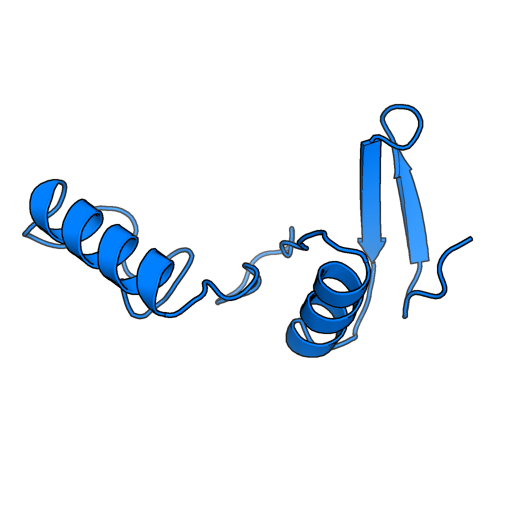GW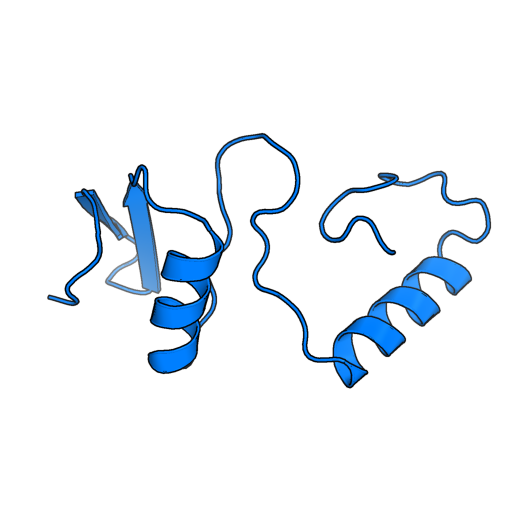ADPDDDAERGRDDDPVVVVVVVVVCCVVPVPCPPPARPHHNVD

Radius of gyration: 15.13 Å; chains: 1; bounding box: 32×26×38 Å